Protein 8K75 (pdb70)

InterPro domains:
  IPR001218 Nucleocapsid protein, coronavirus [PF00937] (25-348)
  IPR001218 Nucleocapsid protein, coronavirus [PIRSF003888] (3-377)
  IPR037179 Nucleocapsid protein, C-terminal [SSF103068] (225-331)
  IPR037195 Nucleocapsid protein, N-terminal [SSF1103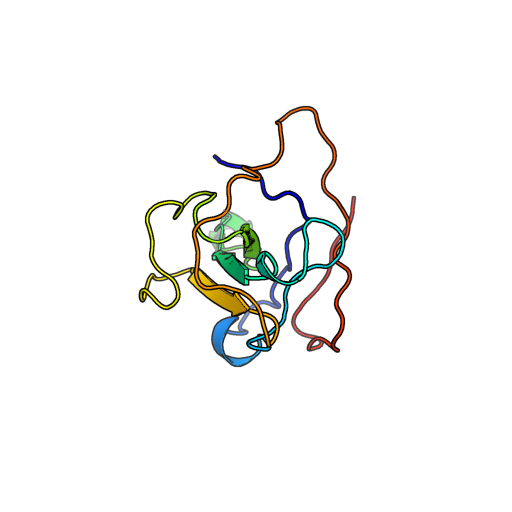04] (6-164)
  IPR042548 Nucleocapsid protein, alphacoronavirus [MF_04095] (1-377)
  IPR044344 Nucleocapsid (N) protein, 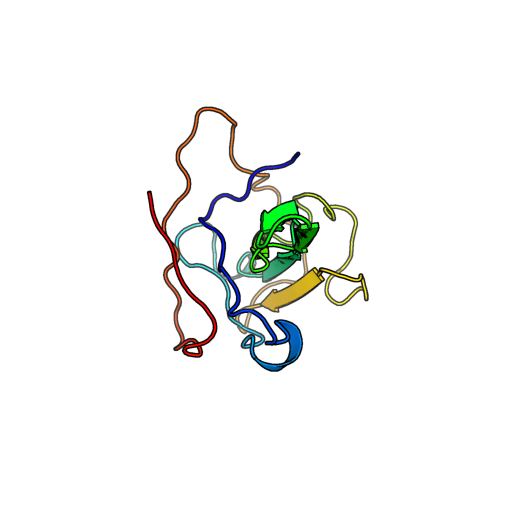C-terminal domain, coronavirus [PS51929] (220-333)
  IPR044344 Nucleocapsid (N) protein, C-terminal domain, coronavirus [cd21595] (241-324)
  IPR044345 Nucleocapsid (N) protein, N-terminal domain, coronavirus [PS51928] (31-153)
  IPR044345 Nucleocapsid (N) protein, N-terminal domain, coronavirus [cd21554] (31-151)

Structure (mmCIF, N/CA/C/O backbone):
data_8K75
#
_entry.id   8K75
#
_cell.length_a   28.768
_cell.length_b   60.900
_cell.length_c   35.621
_cell.angle_alpha   90.00
_cell.angle_beta   97.92
_cell.angle_gamma   90.00
#
_symmetry.space_group_name_H-M   'P 1 21 1'
#
loop_
_entity.id
_entity.type
_entity.pdbx_description
1 polymer Nucleoprotein
2 water water
#
loop_
_atom_site.group_PDB
_atom_site.id
_atom_site.type_symbol
_atom_site.label_atom_id
_atom_site.label_alt_id
_atom_site.label_comp_id
_atom_site.label_asym_id
_atom_site.label_entity_id
_atom_site.label_seq_id
_atom_site.pdbx_PDB_ins_code
_atom_site.Cartn_x
_atom_site.Cartn_y
_atom_site.Cartn_z
_atom_site.occupancy
_atom_site.B_iso_or_equiv
_atom_site.auth_seq_id
_atom_site.auth_comp_id
_atom_site.auth_asym_id
_atom_site.auth_atom_id
_atom_site.pdbx_PDB_model_num
ATOM 1 N N . ILE A 1 10 ? 15.075 10.404 1.606 1.00 43.48 9 ILE A N 1
ATOM 2 C CA . ILE A 1 10 ? 14.800 11.818 1.956 1.00 38.18 9 ILE A CA 1
ATOM 3 C C . ILE A 1 10 ? 13.323 12.108 1.652 1.00 25.72 9 ILE A C 1
ATOM 4 O O . ILE A 1 10 ? 12.665 12.613 2.547 1.00 25.45 9 ILE A O 1
ATOM 9 N N . PRO A 1 11 ? 12.765 11.814 0.442 1.00 21.45 10 PRO A N 1
ATOM 10 C CA . PRO A 1 11 ? 11.429 12.296 0.087 1.00 18.22 10 PRO A CA 1
ATOM 11 C C . PRO A 1 11 ? 10.380 11.764 1.051 1.00 16.38 10 PRO A C 1
ATOM 12 O O . PRO A 1 11 ? 10.421 10.591 1.464 1.00 17.74 10 PRO A O 1
ATOM 16 N N . LEU A 1 12 ? 9.463 12.610 1.436 1.00 15.40 11 LEU A N 1
ATOM 17 C CA . LEU A 1 12 ? 8.431 12.269 2.432 1.00 15.03 11 LEU A CA 1
ATOM 18 C C . LEU A 1 12 ? 7.159 11.803 1.751 1.00 13.00 11 LEU A C 1
ATOM 19 O O . LEU A 1 12 ? 6.676 12.440 0.778 1.00 13.50 11 LEU A O 1
ATOM 24 N N . SER A 1 13 ? 6.607 10.716 2.242 1.00 12.75 12 SER A N 1
ATOM 25 C CA . SER A 1 13 ? 5.282 10.263 1.784 1.00 12.24 12 SER A CA 1
ATOM 26 C C . SER A 1 13 ? 4.174 11.210 2.248 1.00 11.59 12 SER A C 1
ATOM 27 O O . SER A 1 13 ? 4.265 11.711 3.371 1.00 12.76 12 SER A O 1
ATOM 30 N N . PHE A 1 14 ? 3.183 11.366 1.432 1.00 11.38 13 PHE A N 1
ATOM 31 C CA . PHE A 1 14 ? 2.002 12.119 1.855 1.00 12.51 13 PHE A CA 1
ATOM 32 C C . PHE A 1 14 ? 1.288 11.399 3.009 1.00 12.84 13 PHE A C 1
ATOM 33 O O . PHE A 1 14 ? 0.508 12.084 3.722 1.00 13.95 13 PHE A O 1
ATOM 41 N N . TYR A 1 15 ? 1.504 10.090 3.210 1.00 11.81 14 TYR A N 1
ATOM 42 C CA . TYR A 1 15 ? 0.766 9.281 4.177 1.00 13.03 14 TYR A CA 1
ATOM 43 C C . TYR A 1 15 ? 1.695 8.756 5.256 1.00 12.31 14 TYR A C 1
ATOM 44 O O . TYR A 1 15 ? 2.861 8.582 5.058 1.00 12.09 14 TYR A O 1
ATOM 53 N N . ASN A 1 16 ? 1.062 8.427 6.384 1.00 12.92 15 ASN A N 1
ATOM 54 C CA . ASN A 1 16 ? 1.739 7.625 7.417 1.00 13.36 15 ASN A CA 1
ATOM 55 C C . ASN A 1 16 ? 2.143 6.276 6.824 1.00 12.33 15 ASN A C 1
ATOM 56 O O . ASN A 1 16 ? 1.512 5.810 5.876 1.00 12.15 15 ASN A O 1
ATOM 61 N N . PRO A 1 17 ? 3.186 5.652 7.362 1.00 12.23 16 PRO A N 1
ATOM 62 C CA . PRO A 1 17 ? 3.601 4.326 6.891 1.00 12.43 16 PRO A CA 1
ATOM 63 C C . PRO A 1 17 ? 2.769 3.196 7.515 1.00 12.38 16 PRO A C 1
ATOM 64 O O . PRO A 1 17 ? 2.139 3.372 8.559 1.00 13.12 16 PRO A O 1
ATOM 68 N N . ILE A 1 18 ? 2.900 2.026 6.913 1.00 11.10 17 ILE A N 1
ATOM 69 C CA . ILE A 1 18 ? 2.522 0.757 7.548 1.00 11.63 17 ILE A CA 1
ATOM 70 C C . ILE A 1 18 ? 3.697 0.268 8.330 1.00 11.37 17 ILE A C 1
ATOM 71 O O . ILE A 1 18 ? 4.820 0.237 7.788 1.00 12.97 17 ILE A O 1
ATOM 76 N N . THR A 1 19 ? 3.470 -0.187 9.563 1.00 12.06 18 THR A N 1
ATOM 77 C CA . THR A 1 19 ? 4.496 -0.920 10.317 1.00 12.54 18 THR A CA 1
ATOM 78 C C . THR A 1 19 ? 4.231 -2.414 10.211 1.00 11.73 18 THR A C 1
ATOM 79 O O . THR A 1 19 ? 3.120 -2.867 10.581 1.00 13.42 18 THR A O 1
ATOM 83 N N . LEU A 1 20 ? 5.185 -3.155 9.772 1.00 12.72 19 LEU A N 1
ATOM 84 C CA . LEU A 1 20 ? 5.043 -4.592 9.505 1.00 13.88 19 LEU A CA 1
ATOM 85 C C . LEU A 1 20 ? 5.442 -5.377 10.733 1.00 13.95 19 LEU A C 1
ATOM 86 O O . LEU A 1 20 ? 6.564 -5.233 11.244 1.00 15.48 19 LEU A O 1
ATOM 91 N N . GLU A 1 21 ? 4.605 -6.314 11.147 1.00 14.53 20 GLU A N 1
ATOM 92 C CA . GLU A 1 21 ? 4.883 -7.188 12.310 1.00 15.73 20 GLU A CA 1
ATOM 93 C C . GLU A 1 21 ? 6.191 -7.899 12.042 1.00 15.90 20 GLU A C 1
ATOM 94 O O . GLU A 1 21 ? 6.396 -8.435 10.990 1.00 15.73 20 GLU A O 1
ATOM 100 N N . GLN A 1 22 ? 7.082 -7.885 13.036 1.00 17.66 21 GLN A N 1
ATOM 101 C CA . GLN A 1 22 ? 8.425 -8.462 12.901 1.00 18.95 21 GLN A CA 1
ATOM 102 C C . GLN A 1 22 ? 8.319 -9.928 12.508 1.00 18.87 21 GLN A C 1
ATOM 103 O O . GLN A 1 22 ? 7.556 -10.667 13.182 1.00 20.13 21 GLN A O 1
ATOM 109 N N . GLY A 1 23 ? 9.024 -10.301 11.466 1.00 17.89 22 GLY A N 1
ATOM 110 C CA . GLY A 1 23 ? 9.059 -11.677 10.959 1.00 19.32 22 GLY A CA 1
ATOM 111 C C . GLY A 1 23 ? 8.197 -11.892 9.735 1.00 18.84 22 GLY A C 1
ATOM 112 O O . GLY A 1 23 ? 8.457 -12.824 8.963 1.00 22.32 22 GLY A O 1
ATOM 113 N N . SER A 1 24 ? 7.232 -11.003 9.484 1.00 17.63 23 SER A N 1
ATOM 114 C CA . SER A 1 24 ? 6.366 -11.085 8.299 1.00 17.08 23 SER A CA 1
ATOM 115 C C . SER A 1 24 ? 7.123 -10.544 7.097 1.00 15.53 23 SER A C 1
ATOM 116 O O . SER A 1 24 ? 8.147 -9.822 7.256 1.00 17.33 23 SER A O 1
ATOM 119 N N . LYS A 1 25 ? 6.601 -10.808 5.938 1.00 15.07 24 LYS A N 1
ATOM 120 C CA . LYS A 1 25 ? 7.181 -10.344 4.658 1.00 16.12 24 LYS A CA 1
ATOM 121 C C . LYS A 1 25 ? 6.123 -9.545 3.921 1.00 13.82 24 LYS A C 1
ATOM 122 O O . LYS A 1 25 ? 5.031 -10.082 3.566 1.00 14.82 24 LYS A O 1
ATOM 128 N N . PHE A 1 26 ? 6.393 -8.254 3.695 1.00 13.63 25 PHE A N 1
ATOM 129 C CA . PHE A 1 26 ? 5.370 -7.321 3.185 1.00 12.94 25 PHE A CA 1
ATOM 130 C C . PHE A 1 26 ? 4.764 -7.828 1.883 1.00 12.91 25 PHE A C 1
ATOM 131 O O . PHE A 1 26 ? 3.530 -7.754 1.648 1.00 12.87 25 PHE A O 1
ATOM 139 N N . TRP A 1 27 ? 5.614 -8.320 0.987 1.00 12.87 26 TRP A N 1
ATOM 140 C CA . TRP A 1 27 ? 5.198 -8.698 -0.365 1.00 13.14 26 TRP A CA 1
ATOM 141 C C . TRP A 1 27 ? 4.364 -10.004 -0.399 1.00 12.96 26 TRP A C 1
ATOM 142 O O . TRP A 1 27 ? 3.739 -10.231 -1.389 1.00 15.28 26 TRP A O 1
ATOM 153 N N . ASN A 1 28 ? 4.347 -10.749 0.692 1.00 13.81 27 ASN A N 1
ATOM 154 C CA . ASN A 1 28 ? 3.481 -11.944 0.759 1.00 14.29 27 ASN A CA 1
ATOM 155 C C . ASN A 1 28 ? 2.082 -11.558 1.186 1.00 14.80 27 ASN A C 1
ATOM 156 O O . ASN A 1 28 ? 1.163 -12.423 0.996 1.00 17.50 27 ASN A O 1
ATOM 161 N N . LEU A 1 29 ? 1.901 -10.441 1.851 1.00 13.02 28 LEU A N 1
ATOM 162 C CA . LEU A 1 29 ? 0.618 -10.128 2.488 1.00 12.93 28 LEU A CA 1
ATOM 163 C C . LEU A 1 29 ? -0.042 -8.896 1.901 1.00 11.92 28 LEU A C 1
ATOM 164 O O . LEU A 1 29 ? -1.220 -8.707 2.147 1.00 13.21 28 LEU A O 1
ATOM 169 N N . CYS A 1 30 ? 0.668 -8.038 1.208 1.00 11.39 29 CYS A N 1
ATOM 170 C CA . CYS A 1 30 ? 0.080 -6.759 0.773 1.00 10.48 29 CYS A CA 1
ATOM 171 C C . CYS A 1 30 ? -0.874 -6.957 -0.376 1.00 11.22 29 CYS A C 1
ATOM 172 O O . CYS A 1 30 ? -0.516 -7.536 -1.394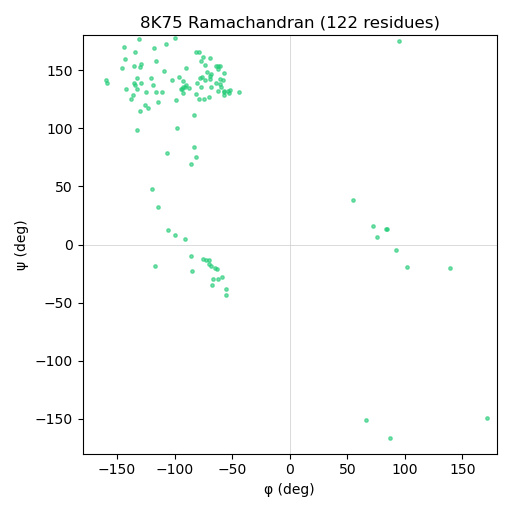 1.00 11.71 29 CYS A O 1
ATOM 175 N N . PRO A 1 31 ? -2.115 -6.505 -0.265 1.00 11.00 30 PRO A N 1
ATOM 176 C CA . PRO A 1 31 ? -2.993 -6.535 -1.437 1.00 11.65 30 PRO A CA 1
ATOM 177 C C . PRO A 1 31 ? -2.397 -5.736 -2.595 1.00 11.30 30 PRO A C 1
ATOM 178 O O . PRO A 1 31 ? -1.845 -4.619 -2.373 1.00 11.34 30 PRO A O 1
ATOM 182 N N . ARG A 1 32 ? -2.553 -6.215 -3.806 1.00 11.51 31 ARG A N 1
ATOM 183 C CA . ARG A 1 32 ? -1.930 -5.546 -4.948 1.00 11.65 31 ARG A CA 1
ATOM 184 C C . ARG A 1 32 ? -2.597 -4.212 -5.237 1.00 10.72 31 ARG A C 1
ATOM 185 O O . ARG A 1 32 ? -2.040 -3.436 -5.976 1.00 11.38 31 ARG A O 1
ATOM 193 N N . ASP A 1 33 ? -3.798 -3.975 -4.700 1.00 11.38 32 ASP A N 1
ATOM 194 C CA . ASP A 1 33 ? -4.519 -2.703 -4.905 1.00 11.55 32 ASP A CA 1
ATOM 195 C C . ASP A 1 33 ? -4.629 -1.971 -3.566 1.00 10.99 32 ASP A C 1
ATOM 196 O O . ASP A 1 33 ? -5.539 -1.103 -3.391 1.00 12.16 32 ASP A O 1
ATOM 201 N N . LEU A 1 34 ? -3.640 -2.114 -2.675 1.00 11.02 33 LEU A N 1
ATOM 202 C CA . LEU A 1 34 ? -3.622 -1.367 -1.406 1.00 11.48 33 LEU A CA 1
ATOM 203 C C . LEU A 1 34 ? -3.035 0.012 -1.647 1.00 10.97 33 LEU A C 1
ATOM 204 O O . LEU A 1 34 ? -1.817 0.231 -1.423 1.00 12.30 33 LEU A O 1
ATOM 209 N N . VAL A 1 35 ? -3.864 0.935 -2.088 1.00 11.69 34 VAL A N 1
ATOM 210 C CA . VAL A 1 35 ? -3.437 2.298 -2.401 1.00 11.38 34 VAL A CA 1
ATOM 211 C C . VAL A 1 35 ? -4.135 3.216 -1.413 1.00 11.85 34 VAL A C 1
ATOM 212 O O . VAL A 1 35 ? -5.375 3.225 -1.324 1.00 12.89 34 VAL A O 1
ATOM 216 N N . PRO A 1 36 ? -3.398 4.020 -0.634 1.00 11.59 35 PRO A N 1
ATOM 217 C CA . PRO A 1 36 ? -4.051 4.916 0.314 1.00 12.97 35 PRO A CA 1
ATOM 218 C C . PRO A 1 36 ? -5.028 5.859 -0.371 1.00 12.82 35 PRO A C 1
ATOM 219 O O . PRO A 1 36 ? -4.845 6.241 -1.530 1.00 13.38 35 PRO A O 1
ATOM 223 N N . LYS A 1 37 ? -6.105 6.198 0.353 1.00 13.45 36 LYS A N 1
ATOM 224 C CA . LYS A 1 37 ? -7.143 7.142 -0.159 1.00 13.56 36 LYS A CA 1
ATOM 225 C C . LYS A 1 37 ? -6.889 8.559 0.333 1.00 14.56 36 LYS A C 1
ATOM 226 O O . LYS A 1 37 ? -6.481 8.750 1.441 1.00 15.82 36 LYS A O 1
ATOM 232 N N . GLY A 1 38 ? -7.198 9.493 -0.549 1.00 14.98 37 GLY A N 1
ATOM 233 C CA . GLY A 1 38 ? -7.281 10.899 -0.119 1.00 16.71 37 GLY A CA 1
ATOM 234 C C . GLY A 1 38 ? -6.691 11.871 -1.102 1.00 17.42 37 GLY A C 1
ATOM 235 O O . GLY A 1 38 ? -7.024 13.066 -0.987 1.00 19.64 37 GLY A O 1
ATOM 236 N N . ILE A 1 39 ? -5.830 11.443 -2.017 1.00 15.48 38 ILE A N 1
ATOM 237 C CA . ILE A 1 39 ? -5.150 12.371 -2.953 1.00 16.44 38 ILE A CA 1
ATOM 238 C C . ILE A 1 39 ? -5.258 11.798 -4.359 1.00 14.60 38 ILE A C 1
ATOM 239 O O . ILE A 1 39 ? -4.995 10.567 -4.588 1.00 15.48 38 ILE A O 1
ATOM 244 N N . GLY A 1 40 ? -5.626 12.635 -5.318 1.00 16.64 39 GLY A N 1
ATOM 245 C CA . GLY A 1 40 ? -5.570 12.309 -6.741 1.00 17.48 39 GLY A CA 1
ATOM 246 C C . GLY A 1 40 ? -6.863 11.782 -7.286 1.00 18.00 39 GLY A C 1
ATOM 247 O O . GLY A 1 40 ? -7.812 11.521 -6.529 1.00 19.81 39 GLY A O 1
ATOM 248 N N . ASN A 1 41 ? -6.875 11.579 -8.609 1.00 18.14 40 ASN A N 1
ATOM 249 C CA . ASN A 1 41 ? -8.037 11.081 -9.386 1.00 19.41 40 ASN A CA 1
ATOM 250 C C . ASN A 1 41 ? -7.892 9.594 -9.674 1.00 18.84 40 ASN A C 1
ATOM 251 O O . ASN A 1 41 ? -6.877 8.979 -9.230 1.00 16.76 40 ASN A O 1
ATOM 256 N N . LYS A 1 42 ? -8.865 8.984 -10.315 1.00 18.90 41 LYS A N 1
ATOM 257 C CA . LYS A 1 42 ? -8.863 7.534 -10.554 1.00 20.28 41 LYS A CA 1
ATOM 258 C C . LYS A 1 42 ? -7.580 7.159 -11.275 1.00 18.25 41 LYS A 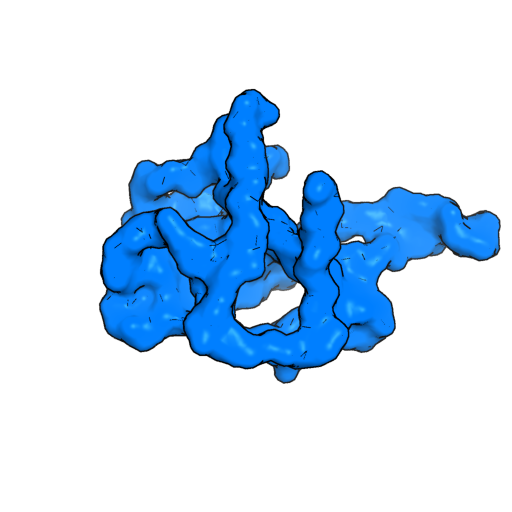C 1
ATOM 259 O O . LYS A 1 42 ? -7.006 6.092 -10.947 1.00 18.85 41 LYS A O 1
ATOM 265 N N . ASP A 1 43 ? -7.119 7.988 -12.201 1.00 17.34 42 ASP A N 1
ATOM 266 C CA . ASP A 1 43 ? -5.960 7.582 -13.014 1.00 15.84 42 ASP A CA 1
ATOM 267 C C . ASP A 1 43 ? -4.708 7.481 -12.144 1.00 12.93 42 ASP A C 1
ATOM 268 O O . ASP A 1 43 ? -3.776 6.790 -12.560 1.00 13.98 42 ASP A O 1
ATOM 273 N N . GLN A 1 44 ? -4.654 8.273 -11.101 1.00 14.34 43 GLN A N 1
ATOM 274 C CA . GLN A 1 44 ? -3.443 8.453 -10.289 1.00 13.34 43 GLN A CA 1
ATOM 275 C C . GLN A 1 44 ? -3.347 7.493 -9.116 1.00 12.12 43 GLN A C 1
ATOM 276 O O . GLN A 1 44 ? -2.372 7.618 -8.371 1.00 12.52 43 GLN A O 1
ATOM 282 N N . GLN A 1 45 ? -4.260 6.550 -8.972 1.00 12.52 44 GLN A N 1
ATOM 283 C CA . GLN A 1 45 ? -4.215 5.652 -7.788 1.00 11.77 44 GLN A CA 1
ATOM 284 C C . GLN A 1 45 ? -3.291 4.468 -8.041 1.00 11.53 44 GLN A C 1
ATOM 285 O O . GLN A 1 45 ? -3.701 3.314 -8.159 1.00 11.91 44 GLN A O 1
ATOM 291 N N . ILE A 1 46 ? -1.995 4.779 -8.102 1.00 11.10 45 ILE A N 1
ATOM 292 C CA . ILE A 1 46 ? -0.962 3.803 -8.515 1.00 10.58 45 ILE A CA 1
ATOM 293 C C . ILE A 1 46 ? 0.371 4.304 -7.979 1.00 10.46 45 ILE A C 1
ATOM 294 O O . ILE A 1 46 ? 0.685 5.476 -8.040 1.00 10.89 45 ILE A O 1
ATOM 299 N N . GLY A 1 47 ? 1.156 3.357 -7.486 1.00 10.84 46 GLY A N 1
ATOM 300 C CA . GLY A 1 47 ? 2.468 3.712 -6.914 1.00 10.74 46 GLY A CA 1
ATOM 301 C C . GLY A 1 47 ? 3.093 2.533 -6.239 1.00 9.92 46 GLY A C 1
ATOM 302 O O . GLY A 1 47 ? 2.908 1.376 -6.692 1.00 10.45 46 GLY A O 1
ATOM 303 N N . TYR A 1 48 ? 3.876 2.786 -5.218 1.00 9.96 47 TYR A N 1
ATOM 304 C CA . TYR A 1 48 ? 4.619 1.694 -4.561 1.00 9.51 47 TYR A CA 1
ATOM 305 C C . TYR A 1 48 ? 4.726 1.992 -3.084 1.00 9.91 47 TYR A C 1
ATOM 306 O O . TYR A 1 48 ? 4.776 3.171 -2.646 1.00 10.66 47 TYR A O 1
ATOM 315 N N . TRP A 1 49 ? 4.819 0.910 -2.327 1.00 9.70 48 TRP A N 1
ATOM 316 C CA . TRP A 1 49 ? 5.254 0.951 -0.939 1.00 9.70 48 TRP A CA 1
ATOM 317 C C . TRP A 1 49 ? 6.776 0.782 -0.916 1.00 10.39 48 TRP A C 1
ATOM 318 O O . TRP A 1 49 ? 7.292 -0.123 -1.583 1.00 10.88 48 TRP A O 1
ATOM 329 N N . ASN A 1 50 ? 7.435 1.565 -0.086 1.00 10.59 49 ASN A N 1
ATOM 330 C CA . ASN A 1 50 ? 8.893 1.558 -0.001 1.00 9.97 49 ASN A CA 1
ATOM 331 C C . ASN A 1 50 ? 9.328 1.324 1.439 1.00 10.43 49 ASN A C 1
ATOM 332 O O . ASN A 1 50 ? 8.958 2.095 2.324 1.00 11.46 49 ASN A O 1
ATOM 337 N N . ARG A 1 51 ? 10.078 0.247 1.636 1.00 11.14 50 ARG A N 1
ATOM 338 C CA . ARG A 1 51 ? 10.623 -0.110 2.963 1.00 11.43 50 ARG A CA 1
ATOM 339 C C . ARG A 1 51 ? 11.675 0.903 3.392 1.00 11.73 50 ARG A C 1
ATOM 340 O O . ARG A 1 51 ? 12.598 1.183 2.615 1.00 13.32 50 ARG A O 1
ATOM 348 N N . GLN A 1 52 ? 11.646 1.351 4.632 1.00 13.24 51 GLN A N 1
ATOM 349 C CA . GLN A 1 52 ? 12.673 2.343 5.094 1.00 16.28 51 GLN A CA 1
ATOM 350 C C . GLN A 1 52 ? 13.193 1.842 6.433 1.00 18.46 51 GLN A C 1
ATOM 351 O O . GLN A 1 52 ? 12.587 2.155 7.429 1.00 18.01 51 GLN A O 1
ATOM 357 N N . ILE A 1 53 ? 14.355 1.179 6.404 1.00 16.60 52 ILE A N 1
ATOM 358 C CA . ILE A 1 53 ? 14.927 0.413 7.548 1.00 16.56 52 ILE A CA 1
ATOM 359 C C . ILE A 1 53 ? 15.400 1.307 8.698 1.00 15.86 52 ILE A C 1
ATOM 360 O O . ILE A 1 53 ? 15.963 2.351 8.435 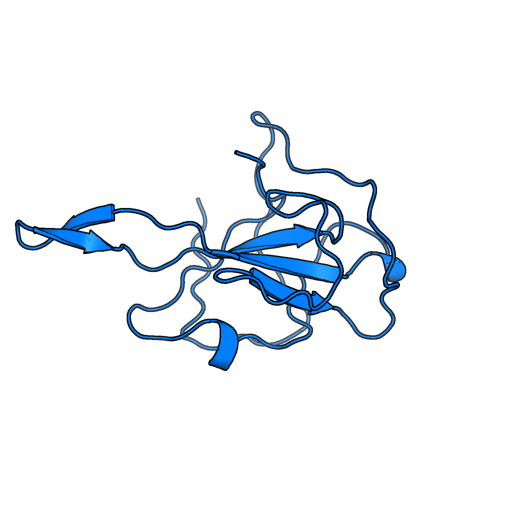1.00 16.02 52 ILE A O 1
ATOM 365 N N . ARG A 1 54 ? 15.182 0.843 9.921 1.00 15.82 53 ARG A N 1
ATOM 366 C CA . ARG A 1 54 ? 15.684 1.535 11.121 1.00 16.61 53 ARG A CA 1
ATOM 367 C C . ARG A 1 54 ? 16.363 0.509 12.033 1.00 14.86 53 ARG A C 1
ATOM 368 O O . ARG A 1 54 ? 15.897 -0.631 12.083 1.00 16.10 53 ARG A O 1
ATOM 376 N N . TYR A 1 55 ? 17.444 0.910 12.686 1.00 15.13 54 TYR A N 1
ATOM 377 C CA . TYR A 1 55 ? 18.168 0.084 13.684 1.00 15.85 54 TYR A CA 1
ATOM 378 C C . TYR A 1 55 ? 18.166 0.805 15.024 1.00 15.30 54 TYR A C 1
ATOM 379 O O . TYR A 1 55 ? 18.307 2.016 15.072 1.00 16.43 54 TYR A O 1
ATOM 388 N N . ARG A 1 56 ? 18.054 0.035 16.097 1.00 14.48 55 ARG A N 1
ATOM 389 C CA . ARG A 1 56 ? 18.331 0.518 17.475 1.00 13.51 55 ARG A CA 1
ATOM 390 C C . ARG A 1 56 ? 18.964 -0.629 18.223 1.00 13.68 55 ARG A C 1
ATOM 391 O O . ARG A 1 56 ? 18.965 -1.785 17.799 1.00 14.19 55 ARG A O 1
ATOM 399 N N . ILE A 1 57 ? 19.482 -0.333 19.432 1.00 13.06 56 ILE A N 1
ATOM 400 C CA . ILE A 1 57 ? 19.959 -1.388 20.343 1.00 13.59 56 ILE A CA 1
ATOM 401 C C . ILE A 1 57 ? 18.751 -1.998 21.007 1.00 13.22 56 ILE A C 1
ATOM 402 O O . ILE A 1 57 ? 17.967 -1.293 21.655 1.00 14.74 56 ILE A O 1
ATOM 407 N N . VAL A 1 58 ? 18.612 -3.307 20.893 1.00 14.22 57 VAL A N 1
ATOM 408 C CA . VAL A 1 58 ? 17.533 -4.081 21.556 1.00 16.67 57 VAL A CA 1
ATOM 409 C C . VAL A 1 58 ? 18.197 -5.327 22.132 1.00 18.36 57 VAL A C 1
ATOM 410 O O . VAL A 1 58 ? 19.004 -5.993 21.428 1.00 18.04 57 VAL A O 1
ATOM 414 N N . LYS A 1 59 ? 17.983 -5.604 23.416 1.00 19.54 58 LYS A N 1
ATOM 415 C CA . LYS A 1 59 ? 18.709 -6.694 24.119 1.00 21.24 58 LYS A CA 1
ATOM 416 C C . LYS A 1 59 ? 20.204 -6.496 23.985 1.00 20.67 58 LYS A C 1
ATOM 417 O O . LYS A 1 59 ? 20.926 -7.498 23.830 1.00 24.49 58 LYS A O 1
ATOM 423 N N . GLY A 1 60 ? 20.696 -5.269 24.041 1.00 20.14 59 GLY A N 1
ATOM 424 C CA . GLY A 1 60 ? 22.139 -5.002 24.074 1.00 20.46 59 GLY A CA 1
ATOM 425 C C . GLY A 1 60 ? 22.838 -5.258 22.760 1.00 18.38 59 GLY A C 1
ATOM 426 O O . GLY A 1 60 ? 24.062 -5.214 22.766 1.00 21.96 59 GLY A O 1
ATOM 427 N N . GLN A 1 61 ? 22.112 -5.374 21.645 1.00 17.87 60 GLN A N 1
ATOM 428 C CA . GLN A 1 61 ? 22.751 -5.583 20.338 1.00 19.73 60 GLN A CA 1
ATOM 429 C C . GLN A 1 61 ? 21.977 -4.813 19.276 1.00 16.73 60 GLN A C 1
ATOM 430 O O . GLN A 1 61 ? 20.793 -4.504 19.462 1.00 16.31 60 GLN A O 1
ATOM 436 N N . ARG A 1 62 ? 22.591 -4.524 18.138 1.00 16.84 61 ARG A N 1
ATOM 437 C CA . ARG A 1 62 ? 21.860 -3.877 17.027 1.00 16.06 61 ARG A CA 1
ATOM 438 C C . ARG A 1 62 ? 20.742 -4.783 16.562 1.00 16.79 61 ARG A C 1
ATOM 439 O O . ARG A 1 62 ? 20.979 -6.007 16.357 1.00 18.55 61 ARG A O 1
ATOM 447 N N . LYS A 1 63 ? 19.551 -4.232 16.407 1.00 15.94 62 LYS A N 1
ATOM 448 C CA . LYS A 1 63 ? 18.375 -4.960 15.910 1.00 18.72 62 LYS A CA 1
ATOM 449 C C . LYS A 1 63 ? 17.709 -4.056 14.893 1.00 16.56 62 LYS A C 1
ATOM 450 O O . LYS A 1 63 ? 17.541 -2.839 15.103 1.00 16.37 62 LYS A O 1
ATOM 456 N N . GLU A 1 64 ? 17.263 -4.644 13.796 1.00 16.31 63 GLU A N 1
ATOM 457 C CA . GLU A 1 64 ? 16.351 -3.959 12.878 1.00 17.27 63 GLU A CA 1
ATOM 458 C C . GLU A 1 64 ? 14.990 -3.804 13.534 1.00 16.92 63 GLU A C 1
ATOM 459 O O . GLU A 1 64 ? 14.418 -4.806 14.016 1.00 19.66 63 GLU A O 1
ATOM 465 N N . LEU A 1 65 ? 14.464 -2.618 13.587 1.00 16.61 64 LEU A N 1
ATOM 466 C CA . LEU A 1 65 ? 13.108 -2.345 14.093 1.00 17.46 64 LEU A CA 1
ATOM 467 C C . LEU A 1 65 ? 12.097 -2.925 13.102 1.00 16.79 64 LEU A C 1
ATOM 468 O O . LEU A 1 65 ? 12.449 -3.201 11.921 1.00 17.67 64 LEU A O 1
ATOM 473 N N . ALA A 1 66 ? 10.885 -3.132 13.550 1.00 16.35 65 ALA A N 1
ATOM 474 C CA . ALA A 1 66 ? 9.772 -3.492 12.631 1.00 15.45 65 ALA A CA 1
ATOM 475 C C . ALA A 1 66 ? 9.844 -2.583 11.399 1.00 16.16 65 ALA A C 1
ATOM 476 O O . ALA A 1 66 ? 9.996 -1.325 11.556 1.00 17.29 65 ALA A O 1
ATOM 478 N N . GLU A 1 67 ? 9.767 -3.175 10.207 1.00 15.53 66 GLU A N 1
ATOM 479 C CA . GLU A 1 67 ? 9.907 -2.417 8.949 1.00 14.35 66 GLU A CA 1
ATOM 480 C C . GLU A 1 67 ? 8.761 -1.451 8.846 1.00 13.12 66 GLU A C 1
ATOM 481 O O . GLU A 1 67 ? 7.601 -1.793 9.105 1.00 16.26 66 GLU A O 1
ATOM 487 N N . ARG A 1 68 ? 9.024 -0.244 8.395 1.00 12.5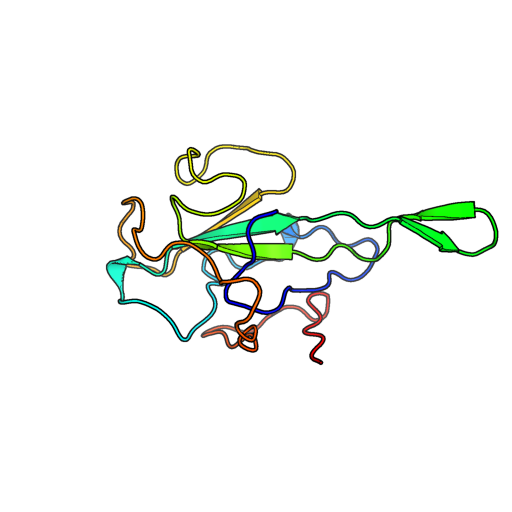6 67 ARG A N 1
ATOM 488 C CA . ARG A 1 68 ? 7.977 0.717 8.035 1.00 12.80 67 ARG A CA 1
ATOM 489 C C . ARG A 1 68 ? 8.012 0.884 6.520 1.00 12.20 67 ARG A C 1
ATOM 490 O O . ARG A 1 68 ? 9.103 1.116 5.948 1.00 13.87 67 ARG A O 1
ATOM 498 N N . TRP A 1 69 ? 6.851 0.798 5.887 1.00 10.73 68 TRP A N 1
ATOM 499 C CA . TRP A 1 69 ? 6.684 0.891 4.435 1.00 10.07 68 TRP A CA 1
ATOM 500 C C . TRP A 1 69 ? 5.854 2.144 4.164 1.00 10.37 68 TRP A C 1
ATOM 501 O O . TRP A 1 69 ? 4.794 2.356 4.759 1.00 10.37 68 TRP A O 1
ATOM 512 N N . PHE A 1 70 ? 6.351 2.947 3.222 1.00 10.22 69 PHE A N 1
ATOM 513 C CA . PHE A 1 70 ? 5.810 4.275 2.927 1.00 10.31 69 PHE A CA 1
ATOM 514 C C . PHE A 1 70 ? 5.323 4.294 1.482 1.00 10.34 69 PHE A C 1
ATOM 515 O O . PHE A 1 70 ? 6.045 3.865 0.590 1.00 10.91 69 PHE A O 1
ATOM 523 N N . PHE A 1 71 ? 4.160 4.875 1.229 1.00 10.22 70 PHE A N 1
ATOM 524 C CA . PHE A 1 71 ? 3.596 4.917 -0.128 1.00 10.06 70 PHE A CA 1
ATOM 525 C C . PHE A 1 71 ? 4.021 6.153 -0.888 1.00 10.16 70 PHE A C 1
ATOM 526 O O . PHE A 1 71 ? 3.937 7.305 -0.388 1.00 10.73 70 PHE A O 1
ATOM 534 N N . TYR A 1 72 ? 4.396 5.956 -2.120 1.00 9.98 71 TYR A N 1
ATOM 535 C CA . TYR A 1 72 ? 4.697 7.022 -3.076 1.00 9.77 71 TYR A CA 1
ATOM 536 C C . TYR A 1 72 ? 3.935 6.803 -4.364 1.00 10.00 71 TYR A C 1
ATOM 537 O O . TYR A 1 72 ? 3.909 5.674 -4.874 1.00 10.39 71 TYR A O 1
ATOM 546 N N . PHE A 1 73 ? 3.406 7.848 -4.950 1.00 9.95 72 PHE A N 1
ATOM 547 C CA . PHE A 1 73 ? 2.798 7.737 -6.290 1.00 10.63 72 PHE A CA 1
ATOM 548 C C . PHE A 1 73 ? 3.856 7.330 -7.298 1.00 11.04 72 PHE A C 1
ATOM 549 O O . PHE A 1 73 ? 5.027 7.728 -7.228 1.00 11.22 72 PHE A O 1
ATOM 557 N N . LEU A 1 74 ? 3.415 6.629 -8.336 1.00 11.24 73 LEU A N 1
ATOM 558 C CA . LEU A 1 74 ? 4.291 6.267 -9.488 1.00 10.70 73 LEU A CA 1
ATOM 559 C C . LEU A 1 74 ? 4.953 7.517 -10.033 1.00 11.04 73 LEU A C 1
ATOM 560 O O . LEU A 1 74 ? 4.248 8.514 -10.286 1.00 11.54 73 LEU A O 1
ATOM 565 N N . GLY A 1 75 ? 6.240 7.485 -10.224 1.00 11.04 74 GLY A N 1
ATOM 566 C CA . GLY A 1 75 ? 6.974 8.619 -10.781 1.00 12.31 74 GLY A CA 1
ATOM 567 C C . GLY A 1 75 ? 7.350 9.629 -9.744 1.00 12.52 74 GLY A C 1
ATOM 568 O O . GLY A 1 75 ? 7.864 10.715 -10.108 1.00 13.61 74 GLY A O 1
ATOM 569 N N . THR A 1 76 ? 7.235 9.290 -8.465 1.00 11.96 75 THR A N 1
ATOM 570 C CA . THR A 1 76 ? 7.613 10.172 -7.352 1.00 12.98 75 THR A CA 1
ATOM 571 C C . THR A 1 76 ? 8.431 9.394 -6.318 1.00 12.44 75 THR A C 1
ATOM 572 O O . THR A 1 76 ? 8.391 8.147 -6.350 1.00 12.34 75 THR A O 1
ATOM 576 N N . GLY A 1 77 ? 9.094 10.125 -5.408 1.00 13.22 76 GLY A N 1
ATOM 577 C CA . GLY A 1 77 ? 9.673 9.474 -4.256 1.00 13.26 76 GLY A CA 1
ATOM 578 C C . GLY A 1 77 ? 11.070 8.949 -4.486 1.00 14.52 76 GLY A C 1
ATOM 579 O O . GLY A 1 77 ? 11.748 9.292 -5.458 1.00 14.58 76 GLY A O 1
ATOM 580 N N . PRO A 1 78 ? 11.552 8.106 -3.577 1.00 13.91 77 PRO A N 1
ATOM 581 C CA . PRO A 1 78 ? 12.908 7.581 -3.632 1.00 15.59 77 PRO A CA 1
ATOM 582 C C . PRO A 1 78 ? 13.215 6.806 -4.911 1.00 15.68 77 PRO A C 1
ATOM 583 O O . PRO A 1 78 ? 14.381 6.794 -5.346 1.00 18.95 77 PRO A O 1
ATOM 587 N N . HIS A 1 79 ? 12.213 6.212 -5.532 1.00 14.12 78 HIS A N 1
ATOM 588 C CA . HIS A 1 79 ? 12.320 5.472 -6.808 1.00 14.45 78 HIS A CA 1
ATOM 589 C C . HIS A 1 79 ? 11.437 6.117 -7.867 1.00 13.38 78 HIS A C 1
ATOM 590 O O . HIS A 1 79 ? 10.789 5.467 -8.630 1.00 13.41 78 HIS A O 1
ATOM 597 N N . ALA A 1 80 ? 11.548 7.429 -7.968 1.00 14.18 79 ALA A N 1
ATOM 598 C CA . ALA A 1 80 ? 10.736 8.246 -8.890 1.00 15.11 79 ALA A CA 1
ATOM 599 C C . ALA A 1 80 ? 11.009 7.849 -10.330 1.00 13.74 79 ALA A C 1
ATOM 600 O O . ALA A 1 80 ? 10.125 8.017 -11.139 1.00 15.11 79 ALA A O 1
ATOM 602 N N . ASP A 1 81 ? 12.202 7.363 -10.679 1.00 14.41 80 ASP A N 1
ATOM 603 C CA . ASP A 1 81 ? 12.491 7.017 -12.089 1.00 15.61 80 ASP A CA 1
ATOM 604 C C . ASP A 1 81 ? 12.034 5.603 -12.418 1.00 15.88 80 ASP A C 1
ATOM 605 O O . ASP A 1 81 ? 12.033 5.240 -13.619 1.00 17.48 80 ASP A O 1
ATOM 610 N N . ALA A 1 82 ? 11.640 4.793 -11.453 1.00 14.61 81 ALA A N 1
ATOM 611 C CA . ALA A 1 82 ? 11.297 3.403 -11.731 1.00 14.00 81 ALA A CA 1
ATOM 612 C C . ALA A 1 82 ? 9.980 3.338 -12.490 1.00 14.46 81 ALA A C 1
ATOM 613 O O . ALA A 1 82 ? 9.073 4.174 -12.233 1.00 14.74 81 ALA A O 1
ATOM 615 N N . LYS A 1 83 ? 9.857 2.333 -13.334 1.00 14.43 82 LYS A N 1
ATOM 616 C CA . LYS A 1 83 ? 8.604 2.007 -14.012 1.00 14.00 82 LYS A CA 1
ATOM 617 C C . LYS A 1 83 ? 7.802 1.021 -13.171 1.00 13.56 82 LYS A C 1
ATOM 618 O O . LYS A 1 83 ? 8.367 0.204 -12.434 1.00 14.22 82 LYS A O 1
ATOM 624 N N . PHE A 1 84 ? 6.497 1.072 -13.321 1.00 13.01 83 PHE A N 1
ATOM 625 C CA . PHE A 1 84 ? 5.599 0.184 -12.594 1.00 12.42 83 PHE A CA 1
ATOM 626 C C . PHE A 1 84 ? 6.039 -1.243 -12.823 1.00 13.77 83 PHE A C 1
ATOM 627 O O . PHE A 1 84 ? 6.259 -1.639 -14.003 1.00 14.58 83 PHE A O 1
ATOM 635 N N . LYS A 1 85 ? 6.139 -2.004 -11.768 1.00 13.30 84 LYS A N 1
ATOM 636 C CA . LYS A 1 85 ? 6.540 -3.431 -11.714 1.00 15.07 84 LYS A CA 1
ATOM 637 C C . LYS A 1 85 ? 8.051 -3.643 -11.889 1.00 15.31 84 LYS A C 1
ATOM 638 O O . LYS A 1 85 ? 8.474 -4.814 -11.922 1.00 17.45 84 LYS A O 1
ATOM 644 N N . ASP A 1 86 ? 8.857 -2.620 -11.934 1.00 14.49 85 ASP A N 1
ATOM 645 C CA . ASP A 1 86 ? 10.321 -2.853 -11.856 1.00 15.11 85 ASP A CA 1
ATOM 646 C C . ASP A 1 86 ? 10.645 -3.557 -10.546 1.00 15.54 85 ASP A C 1
ATOM 647 O O . ASP A 1 86 ? 10.180 -3.168 -9.499 1.00 15.46 85 ASP A O 1
ATOM 652 N N . LYS A 1 87 ? 11.500 -4.581 -10.617 1.00 16.40 86 LYS A N 1
ATOM 653 C CA . LYS A 1 87 ? 11.850 -5.395 -9.432 1.00 18.13 86 LYS A CA 1
ATOM 654 C C . LYS A 1 87 ? 12.947 -4.688 -8.661 1.00 17.01 86 LYS A C 1
ATOM 655 O O . LYS A 1 87 ? 14.079 -4.567 -9.199 1.00 18.70 86 LYS A O 1
ATOM 661 N N . ILE A 1 88 ? 12.612 -4.196 -7.491 1.00 15.75 87 ILE A N 1
ATOM 662 C CA . ILE A 1 88 ? 13.536 -3.422 -6.657 1.00 15.19 87 ILE A CA 1
ATOM 663 C C . ILE A 1 88 ? 13.325 -3.922 -5.244 1.00 14.52 87 ILE A C 1
ATOM 664 O O . ILE A 1 88 ? 12.199 -3.917 -4.729 1.00 14.27 87 ILE A O 1
ATOM 669 N N . ASP A 1 89 ? 14.391 -4.358 -4.590 1.00 15.73 88 ASP A N 1
ATOM 670 C CA . ASP A 1 89 ? 14.304 -4.759 -3.189 1.00 16.30 88 ASP A CA 1
ATOM 671 C C . ASP A 1 89 ? 13.775 -3.594 -2.350 1.00 15.61 88 ASP A C 1
ATOM 672 O O . ASP A 1 89 ? 14.249 -2.486 -2.435 1.00 16.08 88 ASP A O 1
ATOM 677 N N . GLY A 1 90 ? 12.779 -3.861 -1.516 1.00 13.95 89 GLY A N 1
ATOM 678 C CA . GLY A 1 90 ? 12.169 -2.845 -0.663 1.00 12.65 89 GLY A CA 1
ATOM 679 C C . GLY A 1 90 ? 11.104 -2.025 -1.386 1.00 11.38 89 GLY A C 1
ATOM 680 O O . GLY A 1 90 ? 10.712 -0.981 -0.843 1.00 12.30 89 GLY A O 1
ATOM 681 N N . VAL A 1 91 ? 10.644 -2.434 -2.552 1.00 11.56 90 VAL A N 1
ATOM 682 C CA . VAL A 1 91 ? 9.550 -1.780 -3.313 1.00 10.96 90 VAL A CA 1
ATOM 683 C C . VAL A 1 91 ? 8.482 -2.801 -3.610 1.00 10.67 90 VAL A C 1
ATOM 684 O O . VAL A 1 91 ? 8.803 -3.904 -4.099 1.00 12.22 90 VAL A O 1
ATOM 688 N N . PHE A 1 92 ? 7.238 -2.446 -3.326 1.00 10.11 91 PHE A N 1
ATOM 689 C CA . PHE A 1 92 ? 6.092 -3.322 -3.655 1.00 10.32 91 PHE A CA 1
ATOM 690 C C . PHE A 1 92 ? 5.065 -2.486 -4.378 1.00 9.58 91 PHE A C 1
ATOM 691 O O . PHE A 1 92 ? 4.552 -1.503 -3.844 1.00 10.68 91 PHE A O 1
ATOM 699 N N . TRP A 1 93 ? 4.821 -2.793 -5.630 1.00 10.29 92 TRP A N 1
ATOM 700 C CA . TRP A 1 93 ? 3.940 -2.024 -6.531 1.00 10.73 92 TRP A CA 1
ATOM 701 C C . TRP A 1 93 ? 2.466 -2.274 -6.262 1.00 11.16 92 TRP A C 1
ATOM 702 O O . TRP A 1 93 ? 2.051 -3.423 -6.144 1.00 11.90 92 TRP A O 1
ATOM 713 N N . VAL A 1 94 ? 1.677 -1.205 -6.244 1.00 10.40 93 VAL A N 1
ATOM 714 C CA . VAL A 1 94 ? 0.216 -1.301 -6.054 1.00 10.71 93 VAL A CA 1
ATOM 715 C C . VAL A 1 94 ? -0.498 -0.401 -7.033 1.00 10.49 93 VAL A C 1
ATOM 716 O O . VAL A 1 94 ? -0.006 0.638 -7.452 1.00 10.97 93 VAL A O 1
ATOM 720 N N . ALA A 1 95 ? -1.741 -0.782 -7.338 1.00 10.86 94 ALA A N 1
ATOM 721 C CA . ALA A 1 95 ? -2.610 0.035 -8.207 1.00 11.46 94 ALA A CA 1
ATOM 722 C C . ALA A 1 95 ? -4.036 -0.350 -7.972 1.00 10.87 94 ALA A C 1
ATOM 723 O O . ALA A 1 95 ? -4.343 -1.494 -7.901 1.00 12.57 94 ALA A O 1
ATOM 725 N N . ARG A 1 96 ? -4.900 0.642 -7.981 1.00 11.11 95 ARG A N 1
ATOM 726 C CA . ARG A 1 96 ? -6.345 0.373 -8.064 1.00 11.27 95 ARG A CA 1
ATOM 727 C C . ARG A 1 96 ? -6.688 -0.010 -9.478 1.00 11.64 95 ARG A C 1
ATOM 728 O O . ARG A 1 96 ? -6.126 0.581 -10.426 1.00 12.55 95 ARG A O 1
ATOM 736 N N . ASP A 1 97 ? -7.630 -0.931 -9.634 1.00 11.78 96 ASP A N 1
ATOM 737 C CA . ASP A 1 97 ? -8.132 -1.205 -10.986 1.00 12.84 96 ASP A CA 1
ATOM 738 C C . ASP A 1 97 ? -8.562 0.068 -11.674 1.00 13.09 96 ASP A C 1
ATOM 739 O O . ASP A 1 97 ? -9.243 0.912 -11.100 1.00 14.86 96 ASP A O 1
ATOM 744 N N . GLY A 1 98 ? -8.139 0.225 -12.905 1.00 12.94 97 GLY A N 1
ATOM 745 C CA . GLY A 1 98 ? -8.467 1.391 -13.710 1.00 14.07 97 GLY A CA 1
ATOM 746 C C . GLY A 1 98 ? -7.466 2.484 -13.620 1.00 12.96 97 GLY A C 1
ATOM 747 O O . GLY A 1 98 ? -7.603 3.527 -14.333 1.00 14.39 97 GLY A O 1
ATOM 748 N N . ALA A 1 99 ? -6.438 2.375 -12.769 1.00 12.86 98 ALA A N 1
ATOM 749 C CA . ALA A 1 99 ? -5.373 3.399 -12.748 1.00 13.30 98 ALA A CA 1
ATOM 750 C C . ALA A 1 99 ? -4.641 3.401 -14.090 1.00 12.58 98 ALA A C 1
ATOM 751 O O . ALA A 1 99 ? -4.594 2.380 -14.799 1.00 13.37 98 ALA A O 1
ATOM 753 N N . MET A 1 100 ? -4.083 4.546 -14.403 1.00 12.95 99 MET A N 1
ATOM 754 C CA . MET A 1 100 ? -3.205 4.719 -15.589 1.00 13.98 99 MET A CA 1
ATOM 755 C C . MET A 1 100 ? -1.744 4.530 -15.248 1.00 13.29 99 MET A C 1
ATOM 756 O O . MET A 1 100 ? -1.251 5.086 -14.274 1.00 13.38 99 MET A O 1
ATOM 761 N N . ASN A 1 101 ? -1.052 3.766 -16.083 1.00 14.02 100 ASN A N 1
ATOM 762 C CA . ASN A 1 101 ? 0.387 3.528 -15.929 1.00 13.33 100 ASN A CA 1
ATOM 763 C C . ASN A 1 101 ? 1.096 4.728 -16.527 1.00 13.58 100 ASN A C 1
ATOM 764 O O . ASN A 1 101 ? 1.613 4.690 -17.673 1.00 14.28 100 ASN A O 1
ATOM 769 N N . LYS A 1 102 ? 1.097 5.855 -15.839 1.00 13.84 101 LYS A N 1
ATOM 770 C CA . LYS A 1 102 ? 1.649 7.143 -16.288 1.00 14.53 101 LYS A CA 1
ATOM 771 C C . LYS A 1 102 ? 2.301 7.800 -15.084 1.00 13.40 101 LYS A C 1
ATOM 772 O O . LYS A 1 102 ? 1.674 7.873 -13.987 1.00 13.80 101 LYS A O 1
ATOM 778 N N . PRO A 1 103 ? 3.497 8.342 -15.191 1.00 13.30 102 PRO A N 1
ATOM 779 C CA . PRO A 1 103 ? 4.129 9.020 -14.048 1.00 14.09 102 PRO A CA 1
ATOM 780 C C . PRO A 1 103 ? 3.298 10.200 -13.573 1.00 12.78 102 PRO A C 1
ATOM 781 O O . PRO A 1 103 ? 2.674 10.919 -14.382 1.00 14.43 102 PRO A O 1
ATOM 785 N N . ILE A 1 104 ? 3.291 10.361 -12.269 1.00 12.39 103 ILE A N 1
ATOM 786 C CA . ILE A 1 104 ? 2.399 11.321 -11.577 1.00 12.79 103 ILE A CA 1
ATOM 787 C C . ILE A 1 104 ? 3.176 12.565 -11.179 1.00 12.53 103 ILE A C 1
ATOM 788 O O . ILE A 1 104 ? 4.311 12.504 -10.764 1.00 13.62 103 ILE A O 1
ATOM 793 N N . THR A 1 105 ? 2.500 13.710 -11.315 1.00 13.85 104 THR A N 1
ATOM 794 C CA . THR A 1 105 ? 3.120 15.051 -11.132 1.00 15.31 104 THR A CA 1
ATOM 795 C C . THR A 1 105 ? 2.820 15.641 -9.756 1.00 15.36 104 THR A C 1
ATOM 796 O O . THR A 1 105 ? 3.161 16.817 -9.537 1.00 17.31 104 THR A O 1
ATOM 800 N N . LEU A 1 106 ? 2.230 14.878 -8.859 1.00 14.74 105 LEU A N 1
ATOM 801 C CA . LEU A 1 106 ? 1.823 15.359 -7.515 1.00 15.43 105 LEU A CA 1
ATOM 802 C C . LEU A 1 106 ? 3.010 15.510 -6.583 1.00 14.46 105 LEU A C 1
ATOM 803 O O . LEU A 1 106 ? 2.814 16.170 -5.534 1.00 15.84 105 LEU A O 1
ATOM 808 N N . GLY A 1 107 ? 4.184 15.005 -6.892 1.00 13.19 106 GLY A N 1
ATOM 809 C CA . GLY A 1 107 ? 5.344 15.137 -6.013 1.00 13.66 106 GLY A CA 1
ATOM 810 C C . GLY A 1 107 ? 5.171 14.395 -4.714 1.00 12.27 106 GLY A C 1
ATOM 811 O O . GLY A 1 107 ? 4.548 13.331 -4.657 1.00 13.02 106 GLY A O 1
ATOM 812 N N . THR A 1 108 ? 5.823 14.931 -3.701 1.00 13.16 107 THR A N 1
ATOM 813 C CA . THR A 1 108 ? 5.898 14.324 -2.352 1.00 13.38 107 THR A CA 1
ATOM 814 C C . THR A 1 108 ? 5.548 15.382 -1.312 1.00 12.70 107 THR A C 1
ATOM 815 O O . THR A 1 108 ? 5.381 16.596 -1.606 1.00 13.64 107 THR A O 1
ATOM 819 N N . ARG A 1 109 ? 5.502 14.983 -0.058 1.00 12.89 108 ARG A N 1
ATOM 820 C CA . ARG A 1 109 ? 5.052 15.879 1.014 1.00 12.54 108 ARG A CA 1
ATOM 821 C C . ARG A 1 109 ? 6.182 16.824 1.429 1.00 14.36 108 ARG A C 1
ATOM 822 O O . ARG A 1 109 ? 7.311 16.444 1.595 1.00 15.10 108 ARG A O 1
ATOM 830 N N . GLY A 1 110 ? 5.802 18.057 1.660 1.00 15.60 109 GLY A N 1
ATOM 831 C CA . GLY A 1 110 ? 6.779 19.036 2.163 1.00 16.40 109 GLY A CA 1
ATOM 832 C C . GLY A 1 110 ? 7.132 18.809 3.624 1.00 17.73 109 GLY A C 1
ATOM 833 O O . GLY A 1 110 ? 6.272 18.352 4.402 1.00 16.39 109 GLY A O 1
ATOM 834 N N . THR A 1 111 ? 8.337 19.249 4.018 1.00 20.15 110 THR A N 1
ATOM 835 C CA . THR A 1 111 ? 8.902 18.944 5.360 1.00 23.24 110 THR A CA 1
ATOM 836 C C . THR A 1 111 ? 8.097 19.666 6.439 1.00 22.73 110 THR A C 1
ATOM 837 O O . THR A 1 111 ? 8.192 19.261 7.614 1.00 24.83 110 THR A O 1
ATOM 841 N N . ASN A 1 112 ? 7.319 20.695 6.112 1.00 19.43 111 ASN A N 1
ATOM 842 C CA . ASN A 1 112 ? 6.517 21.429 7.098 1.00 19.53 111 ASN A CA 1
ATOM 843 C C . ASN A 1 112 ? 5.047 21.096 6.991 1.00 16.36 111 ASN A C 1
ATOM 844 O O . ASN A 1 112 ? 4.236 21.756 7.586 1.00 19.95 111 ASN A O 1
ATOM 849 N N . ASN A 1 113 ? 4.699 20.035 6.230 1.00 16.11 112 ASN A N 1
ATOM 850 C CA . ASN A 1 113 ? 3.307 19.627 6.111 1.00 14.36 112 ASN A CA 1
ATOM 851 C C . ASN A 1 113 ? 3.067 18.305 6.848 1.00 16.89 112 ASN A C 1
ATOM 852 O O . ASN A 1 113 ? 3.951 17.458 6.880 1.00 17.94 112 ASN A O 1
ATOM 857 N N . GLU A 1 114 ? 1.858 18.137 7.352 1.00 17.83 113 GLU A N 1
ATOM 858 C CA . GLU A 1 114 ? 1.473 16.931 8.130 1.00 19.79 113 GLU A CA 1
ATOM 859 C C . GLU A 1 114 ? 1.213 15.754 7.185 1.00 19.46 113 GLU A C 1
ATOM 860 O O . GLU A 1 114 ? 0.529 15.892 6.187 1.00 19.00 113 GLU A O 1
ATOM 866 N N . SER A 1 115 ? 1.613 14.571 7.649 1.00 18.94 114 SER A N 1
ATOM 867 C CA . SER A 1 115 ? 1.241 13.285 7.007 1.00 19.48 114 SER A CA 1
ATOM 868 C C . SER A 1 115 ? -0.251 13.012 7.182 1.00 20.51 114 SER A C 1
ATOM 869 O O . SER A 1 115 ? -0.829 13.396 8.225 1.00 23.43 114 SER A O 1
ATOM 872 N N . LYS A 1 116 ? -0.877 12.376 6.210 1.00 16.46 115 LYS A N 1
ATOM 873 C CA . LYS A 1 116 ? -2.273 11.961 6.288 1.00 17.62 115 LYS A CA 1
ATOM 874 C C . LYS A 1 116 ? -2.366 10.535 6.818 1.00 15.52 115 LYS A C 1
ATOM 875 O O . LYS A 1 116 ? -1.602 9.635 6.422 1.00 15.41 115 LYS A O 1
ATOM 881 N N . PRO A 1 117 ? -3.368 10.243 7.679 1.00 15.03 116 PRO A N 1
ATOM 882 C CA . PRO A 1 117 ? -3.591 8.875 8.104 1.00 15.56 116 PRO A CA 1
ATOM 883 C C . PRO A 1 117 ? -3.963 7.963 6.935 1.00 14.34 116 PRO A C 1
ATOM 884 O O . PRO A 1 117 ? -4.563 8.399 5.976 1.00 15.17 116 PRO A O 1
ATOM 888 N N . LEU A 1 118 ? -3.648 6.690 7.099 1.00 14.19 117 LEU A N 1
ATOM 889 C CA . LEU A 1 118 ? -3.960 5.677 6.068 1.00 14.02 117 LEU A CA 1
ATOM 890 C C . LEU A 1 118 ? -5.406 5.243 6.178 1.00 13.72 117 LEU A C 1
ATOM 891 O O . LEU A 1 118 ? -5.868 4.789 7.264 1.00 15.77 117 LEU A O 1
ATOM 896 N N . ARG A 1 119 ? -6.078 5.278 5.080 1.00 13.95 118 ARG A N 1
ATOM 897 C CA . ARG A 1 119 ? -7.445 4.763 4.839 1.00 16.44 118 ARG A CA 1
ATOM 898 C C . ARG A 1 119 ? -7.419 3.993 3.526 1.00 15.11 118 ARG A C 1
ATOM 899 O O . ARG A 1 119 ? -6.896 4.524 2.541 1.00 15.35 118 ARG A O 1
ATOM 907 N N . PHE A 1 120 ? -8.061 2.855 3.485 1.00 13.87 119 PHE A N 1
ATOM 908 C CA . PHE A 1 120 ? -8.024 1.950 2.316 1.00 14.08 119 PHE A CA 1
ATOM 909 C C . PHE A 1 120 ? -9.407 1.533 1.885 1.00 13.94 119 PHE A C 1
ATOM 910 O O . PHE A 1 120 ? -10.334 1.464 2.773 1.00 16.92 119 PHE A O 1
ATOM 918 N N . ASP A 1 121 ? -9.595 1.218 0.637 1.00 14.27 120 ASP A N 1
ATOM 919 C CA . ASP A 1 121 ? -10.844 0.616 0.161 1.00 14.87 120 ASP A CA 1
ATOM 920 C C . ASP A 1 121 ? -10.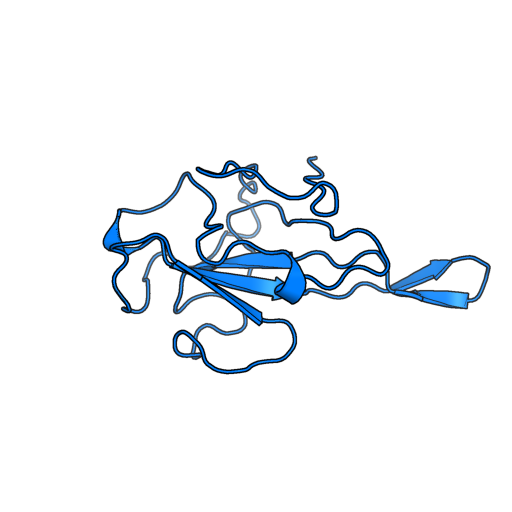981 -0.777 0.726 1.00 14.72 120 ASP A C 1
ATOM 921 O O . ASP A 1 121 ? -12.150 -1.217 0.979 1.00 15.81 120 ASP A O 1
ATOM 926 N N . GLY A 1 122 ? -9.898 -1.543 0.904 1.00 14.88 121 GLY A N 1
ATOM 927 C CA . GLY A 1 122 ? -9.942 -2.939 1.288 1.00 14.47 121 GLY A CA 1
ATOM 928 C C . GLY A 1 122 ? -9.517 -3.179 2.710 1.00 14.99 121 GLY A C 1
ATOM 929 O O . GLY A 1 122 ? -9.000 -2.282 3.409 1.00 16.20 121 GLY A O 1
ATOM 930 N N . LYS A 1 123 ? -9.680 -4.382 3.139 1.00 15.41 122 LYS A N 1
ATOM 931 C CA . LYS A 1 123 ? -9.171 -4.865 4.432 1.00 15.91 122 LYS A CA 1
ATOM 932 C C . LYS A 1 123 ? -7.656 -5.089 4.358 1.00 14.48 122 LYS A C 1
ATOM 933 O O . LYS A 1 123 ? -7.050 -5.237 3.266 1.00 15.72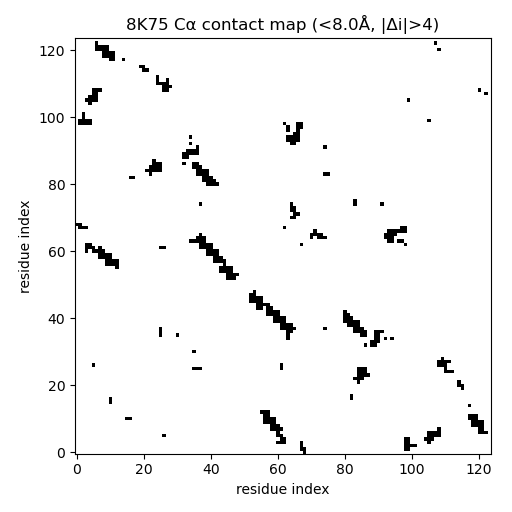 122 LYS A O 1
ATOM 939 N N . ILE A 1 124 ? -7.055 -5.140 5.528 1.00 14.59 123 ILE A N 1
ATOM 940 C CA . ILE A 1 124 ? -5.585 -5.304 5.636 1.00 15.39 123 ILE A CA 1
ATOM 941 C C . ILE A 1 124 ? -5.339 -6.432 6.591 1.00 15.87 123 ILE A C 1
ATOM 942 O O . ILE A 1 124 ? -6.147 -6.723 7.470 1.00 17.12 123 ILE A O 1
ATOM 947 N N . PRO A 1 125 ? -4.193 -7.090 6.485 1.00 16.25 124 PRO A N 1
ATOM 948 C CA . PRO A 1 125 ? -3.910 -8.162 7.405 1.00 19.31 124 PRO A CA 1
ATOM 949 C C . PRO A 1 125 ? -3.494 -7.624 8.757 1.00 15.82 124 PRO A C 1
ATOM 950 O O . PRO A 1 125 ? -3.056 -6.460 8.916 1.00 14.93 124 PRO A O 1
ATOM 954 N N . PRO A 1 126 ? -3.646 -8.454 9.803 1.00 16.97 125 PRO A N 1
ATOM 955 C CA . PRO A 1 126 ? -3.323 -8.003 11.138 1.00 16.84 125 PRO A CA 1
ATOM 956 C C . PRO A 1 126 ? -1.841 -7.667 11.297 1.00 16.19 125 PRO A C 1
ATOM 957 O O . PRO A 1 126 ? -1.523 -6.965 12.219 1.00 16.35 125 PRO A O 1
ATOM 961 N N . GLN A 1 127 ? -0.993 -8.200 10.436 1.00 14.67 126 GLN A N 1
ATOM 962 C CA . GLN A 1 127 ? 0.456 -7.919 10.425 1.00 14.32 126 GLN A CA 1
ATOM 963 C C . GLN A 1 127 ? 0.744 -6.489 9.961 1.00 13.72 126 GLN A C 1
ATOM 964 O O . GLN A 1 127 ? 1.919 -6.063 10.116 1.00 14.45 126 GLN A O 1
ATOM 970 N N . PHE A 1 128 ? -0.210 -5.797 9.393 1.00 12.44 127 PHE A N 1
ATOM 971 C CA . PHE A 1 128 ? -0.033 -4.411 8.896 1.00 13.27 127 PHE A CA 1
ATOM 972 C C . PHE A 1 128 ? -0.564 -3.464 9.966 1.00 13.77 127 PHE A C 1
ATOM 973 O O . PHE A 1 128 ? -1.784 -3.369 10.117 1.00 15.41 127 PHE A O 1
ATOM 981 N N . GLN A 1 129 ? 0.320 -2.876 10.770 1.00 13.54 128 GLN A N 1
ATOM 982 C CA . GLN A 1 129 ? -0.070 -1.987 11.877 1.00 15.12 128 GLN A CA 1
ATOM 983 C C . GLN A 1 129 ? -0.082 -0.543 11.387 1.00 13.26 128 GLN A C 1
ATOM 984 O O . GLN A 1 129 ? 0.871 -0.102 10.701 1.00 14.35 128 GLN A O 1
ATOM 990 N N . LEU A 1 130 ? -1.084 0.220 11.728 1.00 15.25 129 LEU A N 1
ATOM 991 C CA . LEU A 1 130 ? -1.183 1.622 11.299 1.00 15.83 129 LEU A CA 1
ATOM 992 C C . LEU A 1 130 ? -0.903 2.552 12.468 1.00 16.59 129 LEU A C 1
ATOM 993 O O . LEU A 1 130 ? -1.849 3.101 13.053 1.00 19.06 129 LEU A O 1
ATOM 998 N N . GLU A 1 131 ? 0.336 2.755 12.824 1.00 15.64 130 GLU A N 1
ATOM 999 C CA . GLU A 1 131 ? 0.654 3.659 13.959 1.00 18.20 130 GLU A CA 1
ATOM 1000 C C . GLU A 1 131 ? 0.448 5.113 13.561 1.00 19.01 130 GLU A C 1
ATOM 1001 O O . GLU A 1 131 ? 0.765 5.495 12.420 1.00 19.15 130 GLU A O 1
ATOM 1007 N N . LEU A 1 132 ? -0.073 5.910 14.484 1.00 19.84 131 LEU A N 1
ATOM 1008 C CA . LEU A 1 132 ? -0.368 7.336 14.216 1.00 23.65 131 LEU A CA 1
ATOM 1009 C C . LEU A 1 132 ? 0.469 8.225 15.129 1.00 26.16 131 LEU A C 1
ATOM 1010 O O . LEU A 1 132 ? 1.197 7.707 15.975 1.00 26.85 131 LEU A O 1
ATOM 1015 N N . GLU A 1 133 ? 0.487 9.530 14.866 1.00 32.01 132 GLU A N 1
ATOM 1016 C CA . GLU A 1 133 ? 1.027 10.408 15.955 1.00 35.25 132 GLU A CA 1
ATOM 1017 C C . GLU A 1 133 ? -0.064 11.410 16.360 1.00 35.33 132 GLU A C 1
ATOM 1018 O O . GLU A 1 133 ? -1.219 11.018 16.388 1.00 27.19 132 GLU A O 1
#

Sequence (124 aa):
IPLSFYNPITLEQGSKFWNLCPRDLVPKGIGNKDQQIGYWNRQIRYRIVKGQRKELAERWFFYFLGTGPHADAKFKDKIDGVFWVARDGAMNKPITLGTRGTNNESKPLRFDGKIPPQFQLELE

Solvent-accessible surface area: 7769 Å² total; per-residue (Å²): 200,42,56,2,41,2,19,19,0,12,3,76,93,79,30,113,0,120,106,66,11,42,114,55,4,2,1,73,52,32,47,86,145,59,35,26,4,0,0,0,11,43,58,81,68,107,147,123,54,200,70,124,173,96,61,40,22,38,79,1,28,3,6,3,6,22,8,13,55,58,38,138,16,139,44,108,58,206,50,117,6,19,15,9,0,20,66,133,50,26,84,107,125,84,13,135,62,33,51,47,38,125,154,98,164,33,88,79,15,137,35,76,42,190,54,24,116,45,6,70,63,117,115,221

B-factor: mean 18.37, std 7.97, range [9.51, 52.58]

Foldseek 3Di:
DFAALAFWWFFAPPDDCQVFPDQAWFFDDDDDQQFRWWKWFWDWDWDQDPNHIDIHGITTGTDTALEDPPNVDFAPDDDPRIRIHHDPPHHRDRDDPYGDDPPDDHHFGDGPDDGDPRTDGDDD

Organism: Feline coronavirus (strain FIPV WSU-79/1146) (NCBI:txid33734)

Radius of gyration: 14.44 Å; Cα contacts (8 Å, |Δi|>4): 241; chains: 1; bounding box: 34×33×40 Å

Nearest PDB structures (foldseek):
  8k75-assembly1_A  TM=1.008E+00  e=4.614E-24  Feline infectious peritonitis virus (strain 79-1146)
  5n4k-assembly1_B  TM=9.629E-01  e=1.590E-13  Human coronavirus NL63
  4ud1-assembly3_C  TM=8.868E-01  e=1.189E-10  Middle East respiratory syndrome-related coronavirus
  6m3m-assembly3_C  TM=8.951E-01  e=2.574E-10  Severe acute respiratory syndrome coronavirus 2
  6lz8-assembly2_B  TM=8.831E-01  e=7.339E-10  Middle East respiratory syndrome-related coronavirus

Secondary structure (DSSP, 8-state):
-PBPSBPPEEEPTT--HHHHS-TT---SSSS-GGG-EEEEEE---EEEETTEEEE---EEEEEETT-STTTTPPTT---TTEEEEE-TT---S------B-TTSPPBPP--SS---TTEE----